Protein AF-A0A540LQW2-F1 (afdb_monomer_lite)

Foldseek 3Di:
DDPPDPPPCPDLLVLLVLQPPDDPVLSVVLNVVCVVVVVVVVLSPDDSPRNNVVSVVVVD

Secondary structure (DSSP, 8-state):
-----------HHHHHHHSTT--HHHHHHHHHHHHHTT-HHHHHHS-HHHHHHHHHHHH-

pLDDT: mean 85.26, std 16.78, range [44.69, 96.62]

Sequence (60 aa):
MEKKEEEKINNVWDDIKETPNLDAPSRYKAVALVQKLGMKKEFLKMTPEERSEWIKYNME

Radius of gyration: 12.51 Å; chains: 1; bounding box: 26×36×29 Å

Structure (mmCIF, N/CA/C/O backbone):
data_AF-A0A540LQW2-F1
#
_entry.id   AF-A0A540LQW2-F1
#
loop_
_atom_site.group_PDB
_atom_site.id
_atom_site.type_symbol
_atom_site.label_atom_id
_atom_site.label_alt_id
_atom_site.label_comp_id
_atom_site.label_asym_id
_atom_site.label_entity_id
_atom_site.label_seq_id
_atom_site.pdbx_PDB_ins_code
_atom_site.Cartn_x
_atom_site.Cartn_y
_atom_site.Cartn_z
_atom_site.occupancy
_atom_site.B_iso_or_equiv
_atom_site.auth_seq_id
_atom_site.auth_comp_id
_atom_site.auth_asym_id
_atom_site.auth_atom_id
_atom_site.pdbx_PDB_model_num
ATOM 1 N N . MET A 1 1 ? -15.620 26.818 11.388 1.00 46.19 1 MET A N 1
ATOM 2 C CA . MET A 1 1 ? -15.539 25.672 10.457 1.00 46.19 1 MET A CA 1
ATOM 3 C C . MET A 1 1 ? -14.067 25.323 10.374 1.00 46.19 1 MET A C 1
ATOM 5 O O . MET A 1 1 ? -13.295 26.219 10.102 1.00 46.19 1 MET A O 1
ATOM 9 N N . GLU A 1 2 ? -13.579 24.146 10.721 1.00 44.69 2 GLU A N 1
ATOM 10 C CA . GLU A 1 2 ? -14.206 22.836 10.837 1.00 44.69 2 GLU A CA 1
ATOM 11 C C . GLU A 1 2 ? -13.477 22.075 11.948 1.00 44.69 2 GLU A C 1
ATOM 13 O O . GLU A 1 2 ? -12.255 22.138 12.056 1.00 44.69 2 GLU A O 1
ATOM 18 N N . LYS A 1 3 ? -14.235 21.351 12.771 1.00 49.00 3 LYS A N 1
ATOM 19 C CA . LYS A 1 3 ? -13.691 20.238 13.541 1.00 49.00 3 LYS A CA 1
ATOM 20 C C . LYS A 1 3 ? -13.215 19.210 12.505 1.00 49.00 3 LYS A C 1
ATOM 22 O O . LYS A 1 3 ? -14.052 18.547 11.910 1.00 49.00 3 LYS A O 1
ATOM 27 N N . LYS A 1 4 ? -11.920 19.146 12.220 1.00 47.94 4 LYS A N 1
ATOM 28 C CA . LYS A 1 4 ? -11.296 17.968 11.605 1.00 47.94 4 LYS A CA 1
ATOM 29 C C . LYS A 1 4 ? -10.403 17.402 12.690 1.00 47.94 4 LYS A C 1
ATOM 31 O O . LYS A 1 4 ? -9.293 17.870 12.885 1.00 47.94 4 LYS A O 1
ATOM 36 N N . GLU A 1 5 ? -11.028 16.755 13.667 1.00 45.44 5 GLU A N 1
ATOM 37 C CA . GLU A 1 5 ? -10.907 15.300 13.744 1.00 45.44 5 GLU A CA 1
ATOM 38 C C . GLU A 1 5 ? -9.440 14.917 13.601 1.00 45.44 5 GLU A C 1
ATOM 40 O O . GLU A 1 5 ? -8.905 14.720 12.512 1.00 45.44 5 GLU A O 1
ATOM 45 N N . GLU A 1 6 ? -8.807 14.846 14.764 1.00 45.94 6 GLU A N 1
ATOM 46 C CA . GLU A 1 6 ? -7.722 13.931 15.068 1.00 45.94 6 GLU A CA 1
ATOM 47 C C . GLU A 1 6 ? -8.171 12.489 14.740 1.00 45.94 6 GLU A C 1
ATOM 49 O O . GLU A 1 6 ? -8.304 11.637 15.613 1.00 45.94 6 GLU A O 1
ATOM 54 N N . GLU A 1 7 ? -8.453 12.182 13.475 1.00 48.34 7 GLU A N 1
ATOM 55 C CA . GLU A 1 7 ? -8.362 10.811 13.007 1.00 48.34 7 GLU A CA 1
ATOM 56 C C . GLU A 1 7 ? -6.869 10.502 13.029 1.00 48.34 7 GLU A C 1
ATOM 58 O O . GLU A 1 7 ? -6.076 11.176 12.370 1.00 48.34 7 GLU A O 1
ATOM 63 N N . LYS A 1 8 ? -6.449 9.484 13.783 1.00 48.62 8 LYS A N 1
ATOM 64 C CA . LYS A 1 8 ? -5.230 8.756 13.430 1.00 48.62 8 LYS A CA 1
ATOM 65 C C . LYS A 1 8 ? -5.389 8.386 11.960 1.00 48.62 8 LYS A C 1
ATOM 67 O O . LYS A 1 8 ? -6.121 7.453 11.638 1.00 48.62 8 LYS A O 1
ATOM 72 N N . ILE A 1 9 ? -4.800 9.172 11.064 1.00 49.97 9 ILE A N 1
ATOM 73 C CA . ILE A 1 9 ? -4.818 8.885 9.641 1.00 49.97 9 ILE A CA 1
ATOM 74 C C . ILE A 1 9 ? -3.960 7.633 9.519 1.00 49.97 9 ILE A C 1
ATOM 76 O O . ILE A 1 9 ? -2.744 7.736 9.406 1.00 49.97 9 ILE A O 1
ATOM 80 N N . ASN A 1 10 ? -4.579 6.454 9.576 1.00 60.19 10 ASN A N 1
ATOM 81 C CA . ASN A 1 10 ? -3.976 5.259 9.012 1.00 60.19 10 ASN A CA 1
ATOM 82 C C . ASN A 1 10 ? -3.774 5.594 7.535 1.00 60.19 10 ASN A C 1
ATOM 84 O O . ASN A 1 10 ? -4.715 5.675 6.733 1.00 60.19 10 ASN A O 1
ATOM 88 N N . ASN A 1 11 ? -2.551 6.004 7.230 1.00 82.69 11 ASN A N 1
ATOM 89 C CA . ASN A 1 11 ? -2.183 6.507 5.933 1.00 82.69 11 ASN A CA 1
ATOM 90 C C . ASN A 1 11 ? -1.933 5.287 5.057 1.00 82.69 11 ASN A C 1
ATOM 92 O O . ASN A 1 11 ? -1.153 4.417 5.422 1.00 82.69 11 ASN A O 1
ATOM 96 N N . VAL A 1 12 ? -2.554 5.246 3.878 1.00 90.06 12 VAL A N 1
ATOM 97 C CA . VAL A 1 12 ? -2.318 4.194 2.872 1.00 90.06 12 VAL A CA 1
ATOM 98 C C . VAL A 1 12 ? -0.819 3.999 2.626 1.00 90.06 12 VAL A C 1
ATOM 100 O O . VAL A 1 12 ? -0.367 2.889 2.378 1.00 90.06 12 VAL A O 1
ATOM 103 N N . TRP A 1 13 ? -0.031 5.072 2.738 1.00 91.94 13 TRP A N 1
ATOM 104 C CA . TRP A 1 13 ? 1.420 4.997 2.639 1.00 91.94 13 TRP A CA 1
ATOM 105 C C . TRP A 1 13 ? 2.093 4.183 3.751 1.00 91.94 13 TRP A C 1
ATOM 107 O O . TRP A 1 13 ? 3.052 3.466 3.475 1.00 91.94 13 TRP A O 1
ATOM 117 N N . ASP A 1 14 ? 1.626 4.291 4.994 1.00 92.25 14 ASP A N 1
ATOM 118 C CA . ASP A 1 14 ? 2.196 3.547 6.118 1.00 92.25 14 ASP A CA 1
ATOM 119 C C . ASP A 1 14 ? 1.898 2.052 5.965 1.00 92.25 14 ASP A C 1
ATOM 121 O O . ASP A 1 14 ? 2.822 1.241 5.962 1.00 92.25 14 ASP A O 1
ATOM 125 N N . ASP A 1 15 ? 0.654 1.722 5.630 1.00 93.38 15 ASP A N 1
ATOM 126 C CA . ASP A 1 15 ? 0.199 0.360 5.340 1.00 93.38 15 ASP A CA 1
ATOM 127 C C . ASP A 1 15 ? 0.935 -0.283 4.145 1.00 93.38 15 ASP A C 1
ATOM 129 O O . ASP A 1 15 ? 1.244 -1.478 4.156 1.00 93.38 15 ASP A O 1
ATOM 133 N N . ILE A 1 16 ? 1.269 0.504 3.114 1.00 93.88 16 ILE A N 1
ATOM 134 C CA . ILE A 1 16 ? 2.083 0.053 1.972 1.00 93.88 16 ILE A CA 1
ATOM 135 C C . ILE A 1 16 ? 3.546 -0.177 2.374 1.00 93.88 16 ILE A C 1
ATOM 137 O O . ILE A 1 16 ? 4.181 -1.097 1.858 1.00 93.88 16 ILE A O 1
ATOM 141 N N . LYS A 1 17 ? 4.113 0.628 3.283 1.00 92.25 17 LYS A N 1
ATOM 142 C CA . LYS A 1 17 ? 5.485 0.408 3.780 1.00 92.25 17 LYS A CA 1
ATOM 143 C C . LYS A 1 17 ? 5.593 -0.871 4.608 1.00 92.25 17 LYS A C 1
ATOM 145 O O . LYS A 1 17 ? 6.636 -1.522 4.540 1.00 92.25 17 LYS A O 1
ATOM 150 N N . GLU A 1 18 ? 4.544 -1.204 5.357 1.00 92.56 18 GLU A N 1
ATOM 151 C CA . GLU A 1 18 ? 4.436 -2.440 6.143 1.00 92.56 18 GLU A CA 1
ATOM 152 C C . GLU A 1 18 ? 4.144 -3.673 5.279 1.00 92.56 18 GLU A C 1
ATOM 154 O O . GLU A 1 18 ? 4.382 -4.798 5.712 1.00 92.56 18 GLU A O 1
ATOM 159 N N . THR A 1 19 ? 3.679 -3.481 4.041 1.00 94.00 19 THR A N 1
ATOM 160 C CA . THR A 1 19 ? 3.412 -4.585 3.117 1.00 94.00 19 THR A CA 1
ATOM 161 C C . THR A 1 19 ? 4.727 -5.278 2.716 1.00 94.00 19 THR A C 1
ATOM 163 O O . THR A 1 19 ? 5.623 -4.637 2.142 1.00 94.00 19 THR A O 1
ATOM 166 N N . PRO A 1 20 ? 4.880 -6.588 2.992 1.00 91.19 20 PRO A N 1
ATOM 167 C CA . PRO A 1 20 ? 6.100 -7.319 2.686 1.00 91.19 20 PRO A CA 1
ATOM 168 C C . PRO A 1 20 ? 6.267 -7.536 1.176 1.00 91.19 20 PRO A C 1
ATOM 170 O O . PRO A 1 20 ? 5.307 -7.517 0.402 1.00 91.19 20 PRO A O 1
ATOM 173 N N . ASN A 1 21 ? 7.506 -7.817 0.763 1.00 90.69 21 ASN A N 1
ATOM 174 C CA . ASN A 1 21 ? 7.858 -8.213 -0.608 1.00 90.69 21 ASN A CA 1
ATOM 175 C C . ASN A 1 21 ? 7.557 -7.163 -1.694 1.00 90.69 21 ASN A C 1
ATOM 177 O O . ASN A 1 21 ? 7.343 -7.524 -2.850 1.00 90.69 21 ASN A O 1
ATOM 181 N N . LEU A 1 22 ? 7.557 -5.875 -1.338 1.00 91.12 22 LEU A N 1
ATOM 182 C CA . LEU A 1 22 ? 7.433 -4.768 -2.287 1.00 91.12 22 LEU A CA 1
ATOM 183 C C . LEU A 1 22 ? 8.701 -3.924 -2.321 1.00 91.12 22 LEU A C 1
ATOM 185 O O . LEU A 1 22 ? 9.125 -3.388 -1.292 1.00 91.12 22 LEU A O 1
ATOM 189 N N . ASP A 1 23 ? 9.253 -3.748 -3.519 1.00 92.62 23 ASP A N 1
ATOM 190 C CA . ASP A 1 23 ? 10.314 -2.778 -3.766 1.00 92.62 23 ASP A CA 1
ATOM 191 C C . ASP A 1 23 ? 9.784 -1.330 -3.743 1.00 92.62 23 ASP A C 1
ATOM 193 O O . ASP A 1 23 ? 8.575 -1.068 -3.748 1.00 92.62 23 ASP A O 1
ATOM 197 N N . ALA A 1 24 ? 10.698 -0.358 -3.678 1.00 91.88 24 ALA A N 1
ATOM 198 C CA . ALA A 1 24 ? 10.316 1.050 -3.602 1.00 91.88 24 ALA A CA 1
ATOM 199 C C . ALA A 1 24 ? 9.459 1.509 -4.804 1.00 91.88 24 ALA A C 1
ATOM 201 O O . ALA A 1 24 ? 8.426 2.139 -4.562 1.00 91.88 24 ALA A O 1
ATOM 202 N N . PRO A 1 25 ? 9.793 1.181 -6.071 1.00 93.31 25 PRO A N 1
ATOM 203 C CA . PRO A 1 25 ? 8.935 1.510 -7.212 1.00 93.31 25 PRO A CA 1
ATOM 204 C C . PRO A 1 25 ? 7.509 0.951 -7.103 1.00 93.31 25 PRO A C 1
ATOM 206 O O . PRO A 1 25 ? 6.547 1.675 -7.372 1.00 93.31 25 PRO A O 1
ATOM 209 N N . SER A 1 26 ? 7.354 -0.302 -6.672 1.00 93.50 26 SER A N 1
ATOM 210 C CA . SER A 1 26 ? 6.048 -0.952 -6.510 1.00 93.50 26 SER A CA 1
ATOM 211 C C . SER A 1 26 ? 5.218 -0.266 -5.432 1.00 93.50 26 SER A C 1
ATOM 213 O O . SER A 1 26 ? 4.028 -0.042 -5.627 1.00 93.50 26 SER A O 1
ATOM 215 N N . ARG A 1 27 ? 5.834 0.189 -4.335 1.00 94.31 27 ARG A N 1
ATOM 216 C CA . ARG A 1 27 ? 5.132 0.956 -3.289 1.00 94.31 27 ARG A CA 1
ATOM 217 C C . ARG A 1 27 ? 4.519 2.248 -3.830 1.00 94.31 27 ARG A C 1
ATOM 219 O O . ARG A 1 27 ? 3.359 2.537 -3.548 1.00 94.31 27 ARG A O 1
ATOM 226 N N . TYR A 1 28 ? 5.247 3.005 -4.651 1.00 93.38 28 TYR A N 1
ATOM 227 C CA . TYR A 1 28 ? 4.701 4.227 -5.258 1.00 93.38 28 TYR A CA 1
ATOM 228 C C . TYR A 1 28 ? 3.569 3.933 -6.247 1.00 93.38 28 TYR A C 1
ATOM 230 O O . TYR A 1 28 ? 2.543 4.615 -6.232 1.00 93.38 28 TYR A O 1
ATOM 238 N N . LYS A 1 29 ? 3.716 2.888 -7.073 1.00 94.25 29 LYS A N 1
ATOM 239 C CA . LYS A 1 29 ? 2.645 2.449 -7.980 1.00 94.25 29 LYS A CA 1
ATOM 240 C C . LYS A 1 29 ? 1.401 2.005 -7.206 1.00 94.25 29 LYS A C 1
ATOM 242 O O . LYS A 1 29 ? 0.291 2.323 -7.622 1.00 94.25 29 LYS A O 1
ATOM 247 N N . ALA A 1 30 ? 1.573 1.337 -6.066 1.00 95.31 30 ALA A N 1
ATOM 248 C CA . ALA A 1 30 ? 0.471 0.891 -5.219 1.00 95.31 30 ALA A CA 1
ATOM 249 C C . ALA A 1 30 ? -0.321 2.075 -4.647 1.00 95.31 30 ALA A C 1
ATOM 251 O O . ALA A 1 30 ? -1.549 2.049 -4.676 1.00 95.31 30 ALA A O 1
ATOM 252 N N . VAL A 1 31 ? 0.350 3.152 -4.215 1.00 93.69 31 VAL A N 1
ATOM 253 C CA . VAL A 1 31 ? -0.331 4.385 -3.768 1.00 93.69 31 VAL A CA 1
ATOM 254 C C . VAL A 1 31 ? -1.219 4.944 -4.876 1.00 93.69 31 VAL A C 1
ATOM 256 O O . VAL A 1 31 ? -2.398 5.217 -4.645 1.00 93.69 31 VAL A O 1
ATOM 259 N N . ALA A 1 32 ? -0.666 5.086 -6.083 1.00 93.44 32 ALA A N 1
ATOM 260 C CA . ALA A 1 32 ? -1.407 5.601 -7.230 1.00 93.44 32 ALA A CA 1
ATOM 261 C C . ALA A 1 32 ? -2.593 4.692 -7.594 1.00 93.44 32 ALA A C 1
ATOM 263 O O . ALA A 1 32 ? -3.672 5.185 -7.914 1.00 93.44 32 ALA A O 1
ATOM 264 N N . LEU A 1 33 ? -2.417 3.373 -7.498 1.00 94.88 33 LEU A N 1
ATOM 265 C CA . LEU A 1 33 ? -3.456 2.386 -7.770 1.00 94.88 33 LEU A CA 1
ATOM 266 C C . LEU A 1 33 ? -4.609 2.464 -6.757 1.00 94.88 33 LEU A C 1
ATOM 268 O O . LEU A 1 33 ? -5.766 2.548 -7.164 1.00 94.88 33 LEU A O 1
ATOM 272 N N . VAL A 1 34 ? -4.311 2.504 -5.453 1.00 94.19 34 VAL A N 1
ATOM 273 C CA . VAL A 1 34 ? -5.330 2.628 -4.393 1.00 94.19 34 VAL A CA 1
ATOM 274 C C . VAL A 1 34 ? -6.134 3.919 -4.559 1.00 94.19 34 VAL A C 1
ATOM 276 O O . VAL A 1 34 ? -7.358 3.906 -4.421 1.00 94.19 34 VAL A O 1
ATOM 279 N N . GLN A 1 35 ? -5.467 5.025 -4.901 1.00 90.94 35 GLN A N 1
ATOM 280 C CA . GLN A 1 35 ? -6.129 6.300 -5.188 1.00 90.94 35 GLN A CA 1
ATOM 281 C C . GLN A 1 35 ? -7.001 6.222 -6.445 1.00 90.94 35 GLN A C 1
ATOM 283 O O . GLN A 1 35 ? -8.163 6.621 -6.401 1.00 90.94 35 GLN A O 1
ATOM 288 N N . LYS A 1 36 ? -6.472 5.670 -7.544 1.00 93.00 36 LYS A N 1
ATOM 289 C CA . LYS A 1 36 ? -7.183 5.518 -8.822 1.00 93.00 36 LYS A CA 1
ATOM 290 C C . LYS A 1 36 ? -8.444 4.665 -8.688 1.00 93.00 36 LYS A C 1
ATOM 292 O O . LYS A 1 36 ? -9.454 4.983 -9.306 1.00 93.00 36 LYS A O 1
ATOM 297 N N . LEU A 1 37 ? -8.384 3.590 -7.906 1.00 93.88 37 LEU A N 1
ATOM 298 C CA . LEU A 1 37 ? -9.501 2.663 -7.717 1.00 93.88 37 LEU A CA 1
ATOM 299 C C . LEU A 1 37 ? -10.469 3.101 -6.607 1.00 93.88 37 LEU A C 1
ATOM 301 O O . LEU A 1 37 ? -11.493 2.456 -6.407 1.00 93.88 37 LEU A O 1
ATOM 305 N N . GLY A 1 38 ? -10.159 4.170 -5.864 1.00 92.00 38 GLY A N 1
ATOM 306 C CA . GLY A 1 38 ? -10.976 4.613 -4.732 1.00 92.00 38 GLY A CA 1
ATOM 307 C C . GLY A 1 38 ? -11.028 3.610 -3.571 1.00 92.00 38 GLY A C 1
ATOM 308 O O . GLY A 1 38 ? -11.872 3.740 -2.691 1.00 92.00 38 GLY A O 1
ATOM 309 N N . MET A 1 39 ? -10.115 2.636 -3.534 1.00 91.81 39 MET A N 1
ATOM 310 C 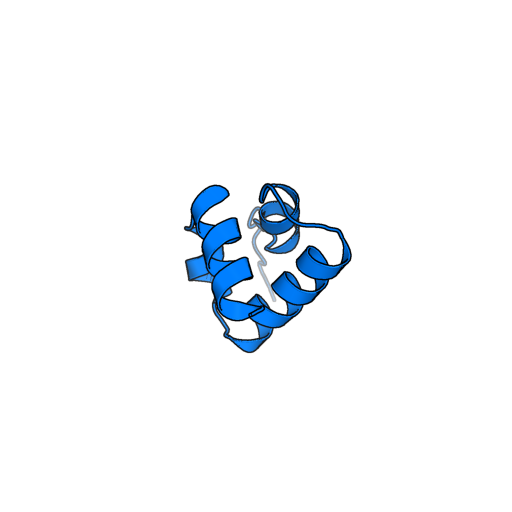CA . MET A 1 39 ? -10.154 1.470 -2.639 1.00 91.81 39 MET A CA 1
ATOM 311 C C . MET A 1 39 ? -9.509 1.709 -1.269 1.00 91.81 39 MET A C 1
ATOM 313 O O . MET A 1 39 ? -9.106 0.763 -0.595 1.00 91.81 39 MET A O 1
ATOM 317 N N . LYS A 1 40 ? -9.366 2.966 -0.827 1.00 91.56 40 LYS A N 1
ATOM 318 C CA . LYS A 1 40 ? -8.666 3.281 0.432 1.00 91.56 40 LYS A CA 1
ATOM 319 C C . LYS A 1 40 ? -9.238 2.492 1.616 1.00 91.56 40 LYS A C 1
ATOM 321 O O . LYS A 1 40 ? -8.473 1.940 2.395 1.00 91.56 40 LYS A O 1
ATOM 326 N N . LYS A 1 41 ? -10.563 2.439 1.772 1.00 91.88 41 LYS A N 1
ATOM 327 C CA . LYS A 1 41 ? -11.194 1.800 2.941 1.00 91.88 41 LYS A CA 1
ATOM 328 C C . LYS A 1 41 ? -11.003 0.285 2.942 1.00 91.88 41 LYS A C 1
ATOM 330 O O . LYS A 1 41 ? -10.783 -0.294 3.998 1.00 91.88 41 LYS A O 1
ATOM 335 N N . GLU A 1 42 ? -11.100 -0.338 1.777 1.00 93.25 42 GLU A N 1
ATOM 336 C CA . GLU A 1 42 ? -10.934 -1.775 1.574 1.00 93.25 42 GLU A CA 1
ATOM 337 C C . GLU A 1 42 ? -9.471 -2.171 1.767 1.00 93.25 42 GLU A C 1
ATOM 339 O O . GLU A 1 42 ? -9.184 -3.111 2.500 1.00 93.25 42 GLU A O 1
ATOM 344 N N . PHE A 1 43 ? -8.545 -1.393 1.206 1.00 94.12 43 PHE A N 1
ATOM 345 C CA . PHE A 1 43 ? -7.107 -1.618 1.333 1.00 94.12 43 PHE A CA 1
ATOM 346 C C . PHE A 1 43 ? -6.629 -1.555 2.793 1.00 94.12 43 PHE A C 1
ATOM 348 O O . PHE A 1 43 ? -5.860 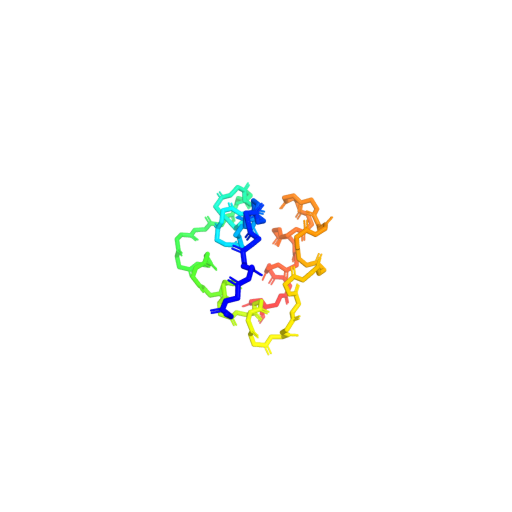-2.407 3.235 1.00 94.12 43 PHE A O 1
ATOM 355 N N . LEU A 1 44 ? -7.126 -0.588 3.575 1.00 92.00 44 LEU A N 1
ATOM 356 C CA . LEU A 1 44 ? -6.783 -0.465 5.000 1.00 92.00 44 LEU A CA 1
ATOM 357 C C . LEU A 1 44 ? -7.318 -1.634 5.852 1.00 92.00 44 LEU A C 1
ATOM 359 O O . LEU A 1 44 ? -6.815 -1.857 6.948 1.00 92.00 44 LEU A O 1
ATOM 363 N N . LYS A 1 45 ? -8.317 -2.390 5.374 1.00 94.12 45 LYS A N 1
ATOM 364 C CA . LYS A 1 45 ? -8.853 -3.575 6.072 1.00 94.12 45 LYS A CA 1
ATOM 365 C C . 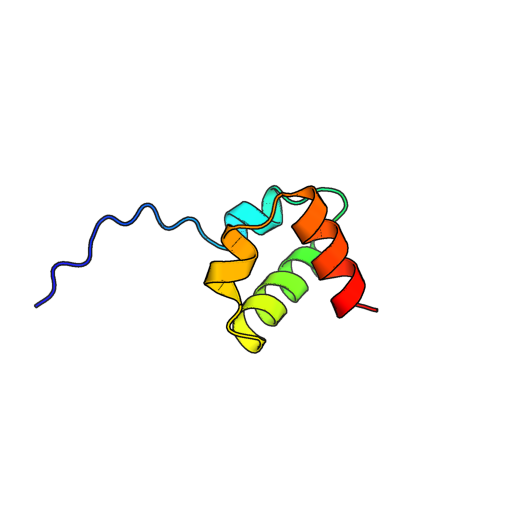LYS A 1 45 ? -8.093 -4.865 5.760 1.00 94.12 45 LYS A C 1
ATOM 367 O O . LYS A 1 45 ? -8.239 -5.818 6.517 1.00 94.12 45 LYS A O 1
ATOM 372 N N . MET A 1 46 ? -7.335 -4.897 4.665 1.00 94.81 46 MET A N 1
ATOM 373 C CA . MET A 1 46 ? -6.532 -6.056 4.274 1.00 94.81 46 MET A CA 1
ATOM 374 C C . MET A 1 46 ? -5.361 -6.262 5.238 1.00 94.81 46 MET A C 1
ATOM 376 O O . MET A 1 46 ? -4.802 -5.285 5.748 1.00 94.81 46 MET A O 1
ATOM 380 N N . THR A 1 47 ? -4.945 -7.510 5.442 1.00 95.44 47 THR A N 1
ATOM 381 C CA . THR A 1 47 ? -3.668 -7.816 6.100 1.00 95.44 47 THR A CA 1
ATOM 382 C C . THR A 1 47 ? -2.485 -7.399 5.214 1.00 95.44 47 THR A C 1
ATOM 384 O O . THR A 1 47 ? -2.649 -7.215 4.003 1.00 95.44 47 THR A O 1
ATOM 387 N N . PRO A 1 48 ? -1.266 -7.251 5.763 1.00 94.62 48 PRO A N 1
ATOM 388 C CA . PRO A 1 48 ? -0.078 -7.002 4.947 1.00 94.62 48 PRO A CA 1
ATOM 389 C C . PRO A 1 48 ? 0.120 -8.038 3.827 1.00 94.62 48 PRO A C 1
ATOM 391 O O . PRO A 1 48 ? 0.505 -7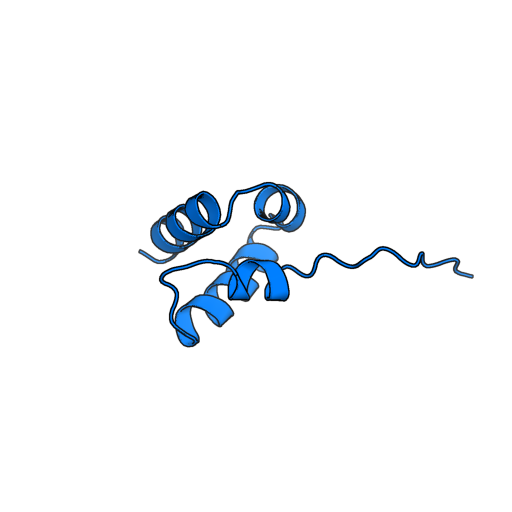.678 2.716 1.00 94.62 48 PRO A O 1
ATOM 394 N N . GLU A 1 49 ? -0.177 -9.313 4.075 1.00 95.12 49 GLU A N 1
ATOM 395 C CA . GLU A 1 49 ? -0.082 -10.386 3.080 1.00 95.12 49 GLU A CA 1
ATOM 396 C C . GLU A 1 49 ? -1.112 -10.206 1.958 1.00 95.12 49 GLU A C 1
ATOM 398 O O . GLU A 1 49 ? -0.734 -10.195 0.786 1.00 95.12 49 GLU A O 1
ATOM 403 N N . GLU A 1 50 ? -2.380 -9.964 2.305 1.00 96.62 50 GLU A N 1
ATOM 404 C CA . GLU A 1 50 ? -3.454 -9.696 1.337 1.00 96.62 50 GLU A CA 1
ATOM 405 C C . GLU A 1 50 ? -3.148 -8.459 0.482 1.00 96.62 50 GLU A C 1
ATOM 407 O O . GLU A 1 50 ? -3.371 -8.464 -0.729 1.00 96.62 50 GLU A O 1
ATOM 412 N N . ARG A 1 51 ? -2.569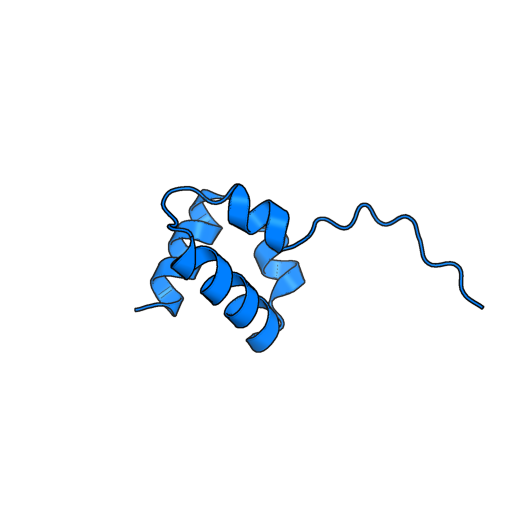 -7.405 1.076 1.00 95.94 51 ARG A N 1
ATOM 413 C CA . ARG A 1 51 ? -2.110 -6.219 0.332 1.00 95.94 51 ARG A CA 1
ATOM 414 C C . ARG A 1 51 ? -1.017 -6.576 -0.663 1.00 95.94 51 ARG A C 1
ATOM 416 O O . ARG A 1 51 ? -1.048 -6.077 -1.784 1.00 95.94 51 ARG A O 1
ATOM 423 N N . SER A 1 52 ? -0.061 -7.419 -0.272 1.00 94.56 52 SER A N 1
ATOM 424 C CA . SER A 1 52 ? 1.029 -7.863 -1.150 1.00 94.56 52 SER A CA 1
ATOM 425 C C . SER A 1 52 ? 0.478 -8.620 -2.359 1.00 94.56 52 SER A C 1
ATOM 427 O O . SER A 1 52 ? 0.854 -8.326 -3.494 1.00 94.56 52 SER A O 1
ATOM 429 N N . GLU A 1 53 ? -0.453 -9.549 -2.137 1.00 95.00 53 GLU A N 1
ATOM 430 C CA . GLU A 1 53 ? -1.105 -10.317 -3.203 1.00 95.00 53 GLU A CA 1
ATOM 431 C C . GLU A 1 53 ? -1.969 -9.436 -4.107 1.00 95.00 53 GLU A C 1
ATOM 433 O O . GLU A 1 53 ? -1.844 -9.501 -5.329 1.00 95.00 53 GLU A O 1
ATOM 438 N N . TRP A 1 54 ? -2.783 -8.550 -3.528 1.00 95.38 54 TRP A N 1
ATOM 439 C CA . TRP A 1 54 ? -3.614 -7.620 -4.289 1.00 95.38 54 TRP A CA 1
ATOM 440 C C . TRP A 1 54 ? -2.770 -6.666 -5.139 1.00 95.38 54 TRP A C 1
ATOM 442 O O . TRP A 1 54 ? -3.084 -6.430 -6.306 1.00 95.38 54 TRP A O 1
ATOM 452 N N . ILE A 1 55 ? -1.674 -6.136 -4.586 1.00 94.19 55 ILE A N 1
ATOM 453 C CA . ILE A 1 55 ? -0.744 -5.271 -5.319 1.00 94.19 55 ILE A CA 1
ATOM 454 C C . ILE A 1 55 ? -0.130 -6.026 -6.499 1.00 94.19 55 ILE A C 1
ATOM 456 O O . ILE A 1 55 ? -0.126 -5.488 -7.603 1.00 94.19 55 ILE A O 1
ATOM 460 N N . LYS A 1 56 ? 0.334 -7.266 -6.297 1.00 92.38 56 LYS A N 1
ATOM 461 C CA . LYS A 1 56 ? 0.881 -8.102 -7.378 1.00 92.38 56 LYS A CA 1
ATOM 462 C C . LYS A 1 56 ? -0.157 -8.362 -8.467 1.00 92.38 56 LYS A C 1
ATOM 464 O O . LYS A 1 56 ? 0.118 -8.077 -9.625 1.00 92.38 56 LYS A O 1
ATOM 469 N N . TYR A 1 57 ? -1.365 -8.778 -8.088 1.00 93.44 57 TYR A N 1
ATOM 470 C CA . TYR A 1 57 ? -2.463 -9.051 -9.021 1.00 93.44 57 TYR A CA 1
ATOM 471 C C . TYR A 1 57 ? -2.818 -7.854 -9.918 1.00 93.44 57 TYR A C 1
ATOM 473 O O . TYR A 1 57 ? -3.197 -8.038 -11.066 1.00 93.44 57 TYR A O 1
ATOM 481 N N . ASN A 1 58 ? -2.712 -6.623 -9.407 1.00 91.94 58 ASN A N 1
ATOM 482 C CA . ASN A 1 58 ? -3.046 -5.416 -10.171 1.00 91.94 58 ASN A CA 1
ATOM 483 C C . ASN A 1 58 ? -1.841 -4.766 -10.883 1.00 91.94 58 ASN A C 1
ATOM 485 O O . ASN A 1 58 ? -2.014 -3.732 -11.536 1.00 91.94 58 ASN A O 1
ATOM 489 N N . MET A 1 59 ? -0.623 -5.285 -10.691 1.00 86.94 59 MET A N 1
ATOM 490 C CA . MET A 1 59 ? 0.603 -4.781 -11.330 1.00 86.94 59 MET A CA 1
ATOM 491 C C . MET A 1 59 ? 1.141 -5.688 -12.436 1.00 86.94 59 MET A C 1
ATOM 493 O O . MET A 1 59 ? 2.001 -5.230 -13.193 1.00 86.94 59 MET A O 1
ATOM 497 N N . GLU A 1 60 ? 0.655 -6.926 -12.509 1.00 73.38 60 GLU A N 1
ATOM 498 C CA . GLU A 1 60 ? 0.759 -7.799 -13.684 1.00 73.38 60 GLU A CA 1
ATOM 499 C C . GLU A 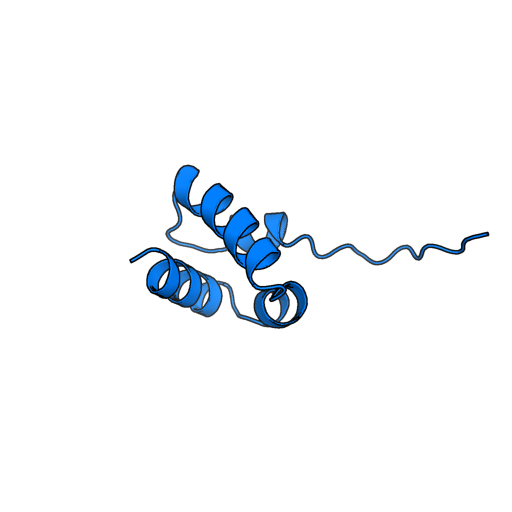1 60 ? -0.202 -7.348 -14.796 1.00 73.38 60 GLU A C 1
ATOM 501 O O . GLU A 1 60 ? 0.226 -7.389 -15.973 1.00 73.38 60 GLU A O 1
#

InterPro domains:
  IPR055314 At2g29880-like [PTHR47864] (2-59)
  IPR056253 At2g29880-like, C-terminal domain [PF24769] (12-58)

Organism: Malus baccata (NCBI:txid106549)